Protein AF-A0A3S7UXQ5-F1 (afdb_monomer)

Sequence (73 aa):
MSGIDTIHGFTLEPGTWRGEDIFRPRGLVGDLVVSERFRDLAERHGLTNVRLTPTEQFVRDPSHLGPAPLPTP

Structure (mmCIF, N/CA/C/O backbone):
data_AF-A0A3S7UXQ5-F1
#
_entry.id   AF-A0A3S7UXQ5-F1
#
loop_
_atom_site.group_PDB
_atom_site.id
_atom_site.type_symbol
_atom_site.label_atom_id
_atom_site.label_alt_id
_atom_site.label_comp_id
_atom_site.label_asym_id
_atom_site.label_entity_id
_atom_site.label_seq_id
_atom_site.pdbx_PDB_ins_code
_atom_site.Cartn_x
_atom_site.Cartn_y
_atom_site.Cartn_z
_atom_site.occupancy
_atom_site.B_iso_or_equiv
_atom_site.auth_seq_id
_atom_site.auth_comp_id
_atom_site.auth_asym_id
_atom_site.auth_atom_id
_atom_site.pdbx_PDB_model_num
ATOM 1 N N . MET A 1 1 ? 19.179 -5.889 -19.579 1.00 41.78 1 MET A N 1
ATOM 2 C CA . MET A 1 1 ? 18.062 -5.430 -18.726 1.00 41.78 1 MET A CA 1
ATOM 3 C C . MET A 1 1 ? 18.703 -4.848 -17.485 1.00 41.78 1 MET A C 1
ATOM 5 O O . MET A 1 1 ? 19.381 -5.612 -16.809 1.00 41.78 1 MET A O 1
ATOM 9 N N . SER A 1 2 ? 18.636 -3.530 -17.253 1.00 52.50 2 SER A N 1
ATOM 10 C CA . SER A 1 2 ? 19.194 -2.997 -16.003 1.00 52.50 2 SER A CA 1
ATOM 11 C C . SER A 1 2 ? 18.386 -3.590 -14.852 1.00 52.50 2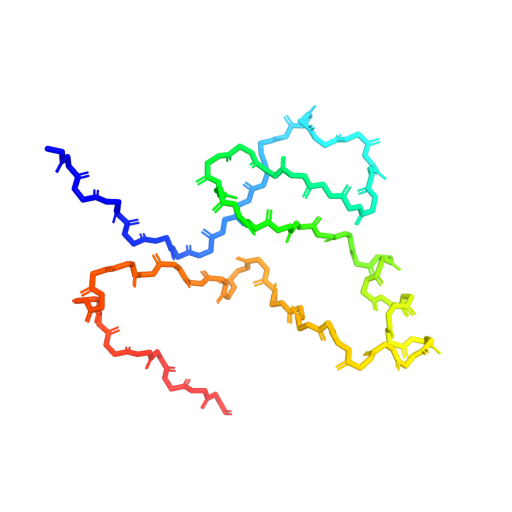 SER A C 1
ATOM 13 O O . SER A 1 2 ? 17.165 -3.736 -14.966 1.00 52.50 2 SER A O 1
ATOM 15 N N . GLY A 1 3 ? 19.079 -4.042 -13.808 1.00 61.09 3 GLY A N 1
ATOM 16 C CA . GLY A 1 3 ? 18.422 -4.515 -12.599 1.00 61.09 3 GLY A CA 1
ATOM 17 C C . GLY A 1 3 ? 17.480 -3.431 -12.090 1.00 61.09 3 GLY A C 1
ATOM 18 O O . GLY A 1 3 ? 17.732 -2.243 -12.279 1.00 61.09 3 GLY A O 1
ATOM 19 N N . ILE A 1 4 ? 16.357 -3.844 -11.518 1.00 65.94 4 ILE A N 1
ATOM 20 C CA . ILE A 1 4 ? 15.511 -2.921 -10.772 1.00 65.94 4 ILE A CA 1
ATOM 21 C C . ILE A 1 4 ? 16.346 -2.445 -9.584 1.00 65.94 4 ILE A C 1
ATOM 23 O O . ILE A 1 4 ? 16.774 -3.277 -8.784 1.00 65.94 4 ILE A O 1
ATOM 27 N N . ASP A 1 5 ? 16.582 -1.140 -9.500 1.00 72.31 5 ASP A N 1
ATOM 28 C CA . ASP A 1 5 ? 17.282 -0.541 -8.369 1.00 72.31 5 ASP A CA 1
ATOM 29 C C . ASP A 1 5 ? 16.497 -0.770 -7.073 1.00 72.31 5 ASP A C 1
ATOM 31 O O . ASP A 1 5 ? 15.259 -0.795 -7.070 1.00 72.31 5 ASP A O 1
ATOM 35 N N . THR A 1 6 ? 17.220 -0.939 -5.966 1.00 80.06 6 THR A N 1
ATOM 36 C CA . THR A 1 6 ? 16.602 -1.064 -4.647 1.00 80.06 6 THR A CA 1
ATOM 37 C C . THR A 1 6 ? 15.818 0.201 -4.316 1.00 80.06 6 THR A C 1
ATOM 39 O O . THR A 1 6 ? 16.339 1.312 -4.400 1.00 80.06 6 THR A O 1
ATOM 42 N N . ILE A 1 7 ? 14.562 0.032 -3.910 1.00 84.75 7 ILE A N 1
ATOM 43 C CA . ILE A 1 7 ? 13.695 1.135 -3.491 1.00 84.75 7 ILE A CA 1
ATOM 44 C C . ILE A 1 7 ? 13.744 1.230 -1.968 1.00 84.75 7 ILE A C 1
ATOM 46 O O . ILE A 1 7 ? 13.472 0.236 -1.296 1.00 84.75 7 ILE A O 1
ATOM 50 N N . HIS A 1 8 ? 14.061 2.417 -1.447 1.00 87.25 8 HIS A N 1
ATOM 51 C CA . HIS A 1 8 ? 14.038 2.748 -0.020 1.00 87.25 8 HIS A CA 1
ATOM 52 C C . HIS A 1 8 ? 13.009 3.843 0.237 1.00 87.25 8 HIS A C 1
ATOM 54 O O . HIS A 1 8 ? 13.270 5.029 0.038 1.00 87.25 8 HIS A O 1
ATOM 60 N N . GLY A 1 9 ? 11.829 3.415 0.660 1.00 89.94 9 GLY A N 1
ATOM 61 C CA . GLY A 1 9 ? 10.648 4.244 0.771 1.00 89.94 9 GLY A CA 1
ATOM 62 C C . GLY A 1 9 ? 10.201 4.848 -0.560 1.00 89.94 9 GLY A C 1
ATOM 63 O O . GLY A 1 9 ? 10.863 4.739 -1.595 1.00 89.94 9 GLY A O 1
ATOM 64 N N . PHE A 1 10 ? 9.033 5.478 -0.553 1.00 89.88 10 PHE A N 1
ATOM 65 C CA . PHE A 1 10 ? 8.552 6.257 -1.691 1.00 89.88 10 PHE A CA 1
ATOM 66 C C . PHE A 1 10 ? 7.525 7.294 -1.240 1.00 89.88 10 PHE A C 1
ATOM 68 O O . PHE A 1 10 ? 6.965 7.212 -0.150 1.00 89.88 10 PHE A O 1
ATOM 75 N N . THR A 1 11 ? 7.260 8.263 -2.110 1.00 90.50 11 THR A N 1
ATOM 76 C CA . THR A 1 11 ? 6.159 9.215 -1.958 1.00 90.50 11 THR A CA 1
ATOM 77 C C . THR A 1 11 ? 5.348 9.278 -3.245 1.00 90.50 11 THR A C 1
ATOM 79 O O . THR A 1 11 ? 5.801 8.827 -4.301 1.00 90.50 11 THR A O 1
ATOM 82 N N . LEU A 1 12 ? 4.144 9.834 -3.163 1.00 88.31 12 LEU A N 1
ATOM 83 C CA . LEU A 1 12 ? 3.321 10.094 -4.337 1.00 88.31 12 LEU A CA 1
ATOM 84 C C . LEU A 1 12 ? 3.663 11.453 -4.921 1.00 88.31 12 LEU A C 1
ATOM 86 O O . LEU A 1 12 ? 3.833 12.436 -4.203 1.00 88.31 12 LEU A O 1
ATOM 90 N N . GLU A 1 13 ? 3.703 11.514 -6.246 1.00 89.19 13 GLU A N 1
ATOM 91 C CA . GLU A 1 13 ? 3.799 12.784 -6.9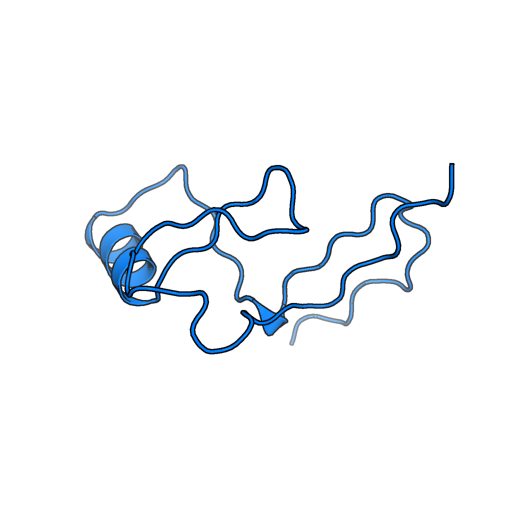51 1.00 89.19 13 GLU A CA 1
ATOM 92 C C . GLU A 1 13 ? 2.566 13.648 -6.606 1.00 89.19 13 GLU A C 1
ATOM 94 O O . GLU A 1 13 ? 1.428 13.175 -6.756 1.00 89.19 13 GLU A O 1
ATOM 99 N N . PRO A 1 14 ? 2.745 14.894 -6.129 1.00 89.69 14 PRO A N 1
ATOM 100 C CA . PRO A 1 14 ? 1.627 15.758 -5.766 1.00 89.69 14 PRO A CA 1
ATOM 101 C C . PRO A 1 14 ? 0.613 15.909 -6.906 1.00 89.69 14 PRO A C 1
ATOM 103 O O . PRO A 1 14 ? 0.977 16.051 -8.069 1.00 89.69 14 PRO A O 1
ATOM 106 N N . GLY A 1 15 ? -0.679 15.864 -6.577 1.00 88.38 15 GLY A N 1
ATOM 107 C CA . GLY A 1 15 ? -1.763 15.966 -7.563 1.00 88.38 15 GLY A CA 1
ATOM 108 C C . GLY A 1 15 ? -2.056 14.683 -8.352 1.00 88.38 15 GLY A C 1
ATOM 109 O O . GLY A 1 15 ? -3.018 14.659 -9.118 1.00 88.38 15 GLY A O 1
ATOM 110 N N . THR A 1 16 ? -1.288 13.602 -8.159 1.00 86.56 16 THR A N 1
ATOM 111 C CA . THR A 1 16 ? -1.599 12.297 -8.778 1.00 86.56 16 THR A CA 1
ATOM 112 C C . THR A 1 16 ? -2.592 11.462 -7.973 1.00 86.56 16 THR A C 1
ATOM 114 O O . THR A 1 16 ? -3.246 10.585 -8.536 1.00 86.56 16 THR A O 1
ATOM 117 N N . TRP A 1 17 ? -2.748 11.763 -6.683 1.00 87.25 17 TRP A N 1
ATOM 118 C CA . TRP A 1 17 ? -3.742 11.145 -5.810 1.00 87.25 17 TRP A CA 1
ATOM 119 C C . TRP A 1 17 ? -5.044 11.946 -5.815 1.00 87.25 17 TRP A C 1
ATOM 121 O O . TRP A 1 17 ? -5.016 13.174 -5.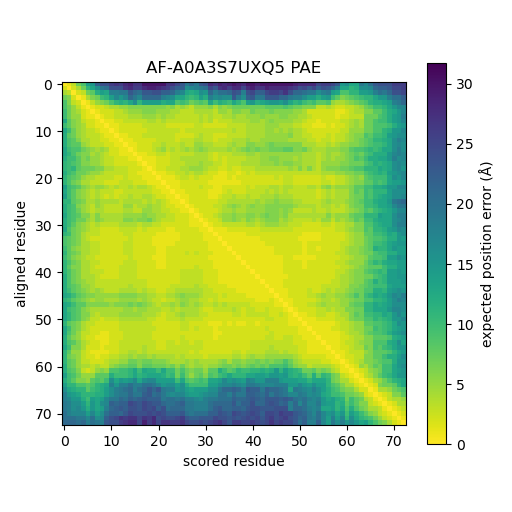723 1.00 87.25 17 TRP A O 1
ATOM 131 N N . ARG A 1 18 ? -6.191 11.265 -5.904 1.00 89.31 18 ARG A N 1
ATOM 132 C CA . ARG A 1 18 ? -7.519 11.899 -5.952 1.00 89.31 18 ARG A CA 1
ATOM 133 C C . ARG A 1 18 ? -8.345 11.616 -4.696 1.00 89.31 18 ARG A C 1
ATOM 135 O O . ARG A 1 18 ? -9.547 11.865 -4.689 1.00 89.31 18 ARG A O 1
ATOM 142 N N . GLY A 1 19 ? -7.703 11.121 -3.636 1.00 89.81 19 GLY A N 1
ATOM 143 C CA . GLY A 1 19 ? -8.343 10.800 -2.360 1.00 89.81 19 GLY A CA 1
ATOM 144 C C . GLY A 1 19 ? -8.872 9.367 -2.262 1.00 89.81 19 GLY A C 1
ATOM 145 O O . GLY A 1 19 ? -9.649 9.066 -1.358 1.00 89.81 19 GLY A O 1
ATOM 146 N N . GLU A 1 20 ? -8.479 8.471 -3.171 1.00 93.50 20 GLU A N 1
ATOM 147 C CA . GLU A 1 20 ? -8.825 7.053 -3.089 1.00 93.50 20 GLU A CA 1
ATOM 148 C C . GLU A 1 20 ? -8.151 6.376 -1.886 1.00 93.50 20 GLU A C 1
ATOM 150 O O . GLU A 1 20 ? -6.981 6.620 -1.597 1.00 93.50 20 GLU A O 1
ATOM 155 N N . ASP A 1 21 ? -8.865 5.471 -1.213 1.00 95.06 21 ASP A N 1
ATOM 156 C CA . ASP A 1 21 ? -8.325 4.718 -0.071 1.00 95.06 21 ASP A CA 1
ATOM 157 C C . ASP A 1 21 ? -7.397 3.571 -0.463 1.00 95.06 21 ASP A C 1
ATOM 159 O O . ASP A 1 21 ? -6.595 3.135 0.354 1.00 95.06 21 ASP A O 1
ATOM 163 N N . ILE A 1 22 ? -7.541 3.051 -1.681 1.00 94.12 22 ILE A N 1
ATOM 164 C CA . ILE A 1 22 ? -6.725 1.973 -2.235 1.00 94.12 22 ILE A CA 1
ATOM 165 C C . ILE A 1 22 ? -6.327 2.408 -3.633 1.00 94.12 22 ILE A C 1
ATOM 167 O O . ILE A 1 22 ? -7.191 2.671 -4.473 1.00 94.12 22 ILE A O 1
ATOM 171 N N . PHE A 1 23 ? -5.030 2.453 -3.904 1.00 91.50 23 PHE A N 1
ATOM 172 C CA . PHE A 1 23 ? -4.525 2.897 -5.190 1.00 91.50 23 PHE A CA 1
ATOM 173 C C . PHE A 1 23 ? -3.332 2.068 -5.663 1.00 91.50 23 PHE A C 1
ATOM 175 O O . PHE A 1 23 ? -2.631 1.409 -4.893 1.00 91.50 23 PHE A O 1
ATOM 182 N N . ARG A 1 24 ? -3.129 2.095 -6.983 1.00 89.94 24 ARG A N 1
ATOM 183 C CA . ARG A 1 24 ? -2.021 1.431 -7.671 1.00 89.94 24 ARG A CA 1
ATOM 184 C C . ARG A 1 24 ? -1.011 2.491 -8.109 1.00 89.94 24 ARG A C 1
ATOM 186 O O . ARG A 1 24 ? -1.275 3.181 -9.097 1.00 89.94 24 ARG A O 1
ATOM 193 N N . PRO A 1 25 ? 0.104 2.673 -7.387 1.00 87.69 25 PRO A N 1
ATOM 194 C CA . PRO A 1 25 ? 1.139 3.625 -7.782 1.00 87.69 25 PRO A CA 1
ATOM 195 C C . PRO A 1 25 ? 1.810 3.219 -9.103 1.00 87.69 25 PRO A C 1
ATOM 197 O O . PRO A 1 25 ? 1.990 2.039 -9.411 1.00 87.69 25 PRO A O 1
ATOM 200 N N . ARG A 1 26 ? 2.250 4.214 -9.881 1.00 84.56 26 ARG A N 1
ATOM 201 C CA . ARG A 1 26 ? 3.163 3.978 -11.009 1.00 84.56 26 ARG A CA 1
ATOM 202 C C . ARG A 1 26 ? 4.560 3.665 -10.460 1.00 84.56 26 ARG A C 1
ATOM 204 O O . ARG A 1 26 ? 5.014 4.343 -9.549 1.00 84.56 26 ARG A O 1
ATOM 211 N N . GLY A 1 27 ? 5.246 2.670 -11.024 1.00 82.06 27 GLY A N 1
ATOM 212 C CA . GLY A 1 27 ? 6.623 2.312 -10.641 1.00 82.06 27 GLY A CA 1
ATOM 213 C C . GLY A 1 27 ? 6.759 1.235 -9.555 1.00 82.06 27 GLY A C 1
ATOM 214 O O . GLY A 1 27 ? 7.848 0.692 -9.394 1.00 82.06 27 GLY A O 1
ATOM 215 N N . LEU A 1 28 ? 5.667 0.847 -8.884 1.00 84.81 28 LEU A N 1
ATOM 216 C CA . LEU A 1 28 ? 5.641 -0.234 -7.884 1.00 84.81 28 LEU A CA 1
ATOM 217 C C . LEU A 1 28 ? 4.679 -1.342 -8.331 1.00 84.81 28 LEU A C 1
ATOM 219 O O . LEU A 1 28 ? 3.565 -1.499 -7.836 1.00 84.81 28 LEU A O 1
ATOM 223 N N . VAL A 1 29 ? 5.082 -2.064 -9.378 1.00 82.12 29 VAL A N 1
ATOM 224 C CA . VAL A 1 29 ? 4.259 -3.131 -9.960 1.00 82.12 29 VAL A CA 1
ATOM 225 C C . VAL A 1 29 ? 4.073 -4.254 -8.942 1.00 82.12 29 VAL A C 1
ATOM 227 O O . VAL A 1 29 ? 5.050 -4.857 -8.507 1.00 82.12 29 VAL A O 1
ATOM 230 N N . GLY A 1 30 ? 2.814 -4.573 -8.640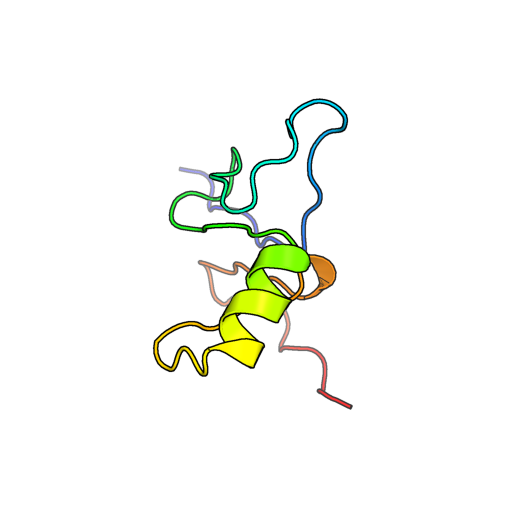 1.00 84.94 30 GLY A N 1
ATOM 231 C CA . GLY A 1 30 ?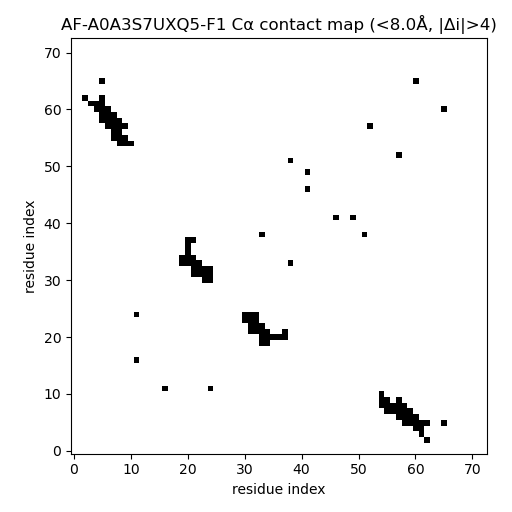 2.442 -5.621 -7.685 1.00 84.94 30 GLY A CA 1
ATOM 232 C C . GLY A 1 30 ? 2.113 -5.095 -6.289 1.00 84.94 30 GLY A C 1
ATOM 233 O O . GLY A 1 30 ? 1.501 -5.826 -5.515 1.00 84.94 30 GLY A O 1
ATOM 234 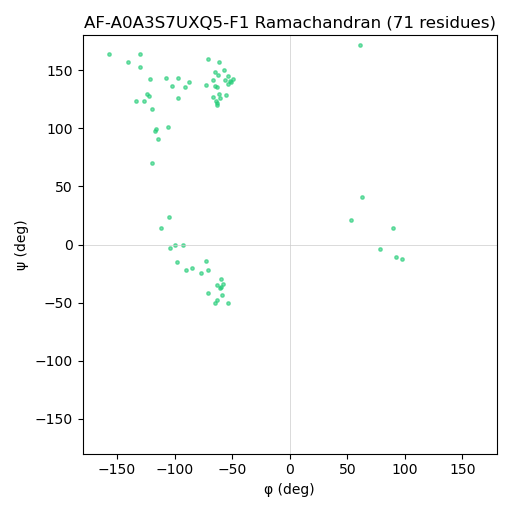N N . ASP A 1 31 ? 2.423 -3.830 -6.005 1.00 88.81 31 ASP A N 1
ATOM 235 C CA . ASP A 1 31 ? 2.139 -3.207 -4.719 1.00 88.81 31 ASP A CA 1
ATOM 236 C C . ASP A 1 31 ? 0.833 -2.402 -4.761 1.00 88.81 31 ASP A C 1
ATOM 238 O O . ASP A 1 31 ? 0.480 -1.756 -5.756 1.00 88.81 31 ASP A O 1
ATOM 242 N N . LEU A 1 32 ? 0.100 -2.451 -3.649 1.00 92.56 32 LEU A N 1
ATOM 243 C CA . LEU A 1 32 ? -1.018 -1.560 -3.367 1.00 92.56 32 LEU A CA 1
ATOM 244 C C . LEU A 1 32 ? -0.591 -0.587 -2.288 1.00 92.56 32 LEU A C 1
ATOM 246 O O . LEU A 1 32 ? 0.089 -0.958 -1.334 1.00 92.56 32 LEU A O 1
ATOM 250 N N . VAL A 1 33 ? -1.056 0.644 -2.415 1.00 93.19 33 VAL A N 1
ATOM 251 C CA . VAL A 1 33 ? -0.859 1.654 -1.389 1.00 93.19 33 VAL A CA 1
ATOM 252 C C . VAL A 1 33 ? -2.225 2.128 -0.946 1.00 93.19 33 VAL A C 1
ATOM 254 O O . VAL A 1 33 ? -3.175 2.182 -1.734 1.00 93.19 33 VAL A O 1
ATOM 257 N N . VAL A 1 34 ? -2.333 2.384 0.348 1.00 95.44 34 VAL A N 1
ATOM 258 C CA . VAL A 1 34 ? -3.605 2.653 0.998 1.00 95.44 34 VAL A CA 1
ATOM 259 C C . VAL A 1 34 ? -3.516 3.910 1.842 1.00 95.44 34 VAL A C 1
ATOM 261 O O . VAL A 1 34 ? -2.439 4.277 2.310 1.00 95.44 34 VAL A O 1
ATOM 264 N N . SER A 1 35 ? -4.650 4.575 2.030 1.00 95.31 35 SER A N 1
ATOM 265 C CA . SER A 1 35 ? -4.751 5.710 2.943 1.00 95.31 35 SER A CA 1
ATOM 266 C C . SER A 1 35 ? -4.666 5.252 4.405 1.00 95.31 35 SER A C 1
ATOM 268 O O . SER A 1 35 ? -4.985 4.106 4.740 1.00 95.31 35 SER A O 1
ATOM 270 N N . GLU A 1 36 ? -4.328 6.170 5.312 1.00 95.25 36 GLU A N 1
ATOM 271 C CA . GLU A 1 36 ? -4.438 5.924 6.759 1.00 95.25 36 GLU A CA 1
ATOM 272 C C . GLU A 1 36 ? -5.878 5.569 7.164 1.00 95.25 36 GLU A C 1
ATOM 274 O O . GLU A 1 36 ? -6.101 4.679 7.978 1.00 95.25 36 GLU A O 1
ATOM 279 N N . ARG A 1 37 ? -6.882 6.153 6.496 1.00 96.25 37 ARG A N 1
ATOM 280 C CA . ARG A 1 37 ? -8.295 5.820 6.728 1.00 96.25 37 ARG A CA 1
ATOM 281 C C . ARG A 1 37 ? -8.608 4.347 6.444 1.00 96.25 37 ARG A C 1
ATOM 283 O O . ARG A 1 37 ? -9.419 3.749 7.158 1.00 96.25 37 ARG A O 1
ATOM 290 N N . PHE A 1 38 ? -7.988 3.759 5.418 1.00 96.31 38 PHE A N 1
ATOM 291 C CA . PHE A 1 38 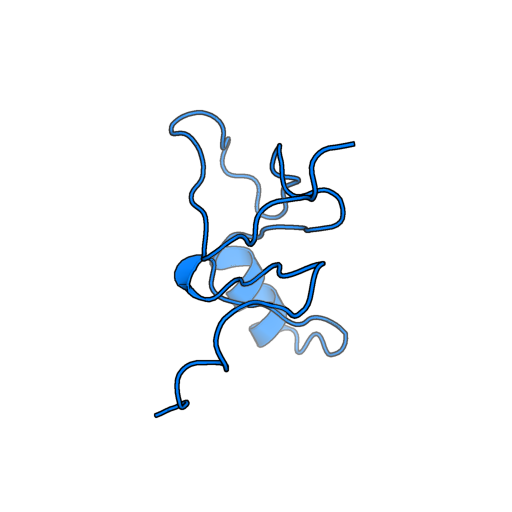? -8.107 2.327 5.142 1.00 96.31 38 PHE A CA 1
ATOM 292 C C . PHE A 1 38 ? -7.376 1.488 6.185 1.00 96.31 38 PHE A C 1
ATOM 294 O O . PHE A 1 38 ? -7.918 0.475 6.625 1.00 96.31 38 PHE A O 1
ATOM 301 N N . ARG A 1 39 ? -6.175 1.906 6.605 1.00 96.19 39 ARG A N 1
ATOM 302 C CA . ARG A 1 39 ? -5.452 1.251 7.702 1.00 96.19 39 ARG A CA 1
ATOM 303 C C . ARG A 1 39 ? -6.333 1.164 8.947 1.00 96.19 39 ARG A C 1
ATOM 305 O O . ARG A 1 39 ? -6.526 0.069 9.468 1.00 96.19 39 ARG A O 1
ATOM 312 N N . ASP A 1 40 ? -6.934 2.275 9.361 1.00 97.06 40 ASP A N 1
ATOM 313 C CA . ASP A 1 40 ? -7.794 2.294 10.543 1.00 97.06 40 ASP A CA 1
ATOM 314 C C . ASP A 1 40 ? -9.025 1.396 10.360 1.00 97.06 40 ASP A C 1
ATOM 316 O O . ASP A 1 40 ? -9.501 0.777 11.307 1.00 97.06 40 ASP A O 1
ATOM 320 N N . LEU A 1 41 ? -9.572 1.312 9.142 1.00 96.31 41 LEU A N 1
ATOM 321 C CA . LEU A 1 41 ? -10.660 0.387 8.822 1.00 96.31 41 LEU A CA 1
ATOM 322 C C . LEU A 1 41 ? -10.204 -1.067 8.987 1.00 96.31 41 LEU A C 1
ATOM 324 O O . LEU A 1 41 ? -10.900 -1.845 9.637 1.00 96.31 41 LEU A O 1
ATOM 328 N N . ALA A 1 42 ? -9.043 -1.427 8.443 1.00 95.94 42 ALA A N 1
ATOM 329 C CA . ALA A 1 42 ? -8.492 -2.772 8.553 1.00 95.94 42 ALA A CA 1
ATOM 330 C C . ALA A 1 42 ? -8.276 -3.183 10.016 1.00 95.94 42 ALA A C 1
ATOM 332 O O . ALA A 1 42 ? -8.658 -4.290 10.399 1.00 95.94 42 ALA A O 1
ATOM 333 N N . GLU A 1 43 ? -7.745 -2.272 10.833 1.00 95.62 43 GLU A N 1
ATOM 334 C CA . GLU A 1 43 ? -7.556 -2.471 12.272 1.00 95.62 43 GLU A CA 1
ATOM 335 C C . GLU A 1 43 ? -8.903 -2.613 13.000 1.00 95.62 43 GLU A C 1
ATOM 337 O O . GLU A 1 43 ? -9.122 -3.599 13.704 1.00 95.62 43 GLU A O 1
ATOM 342 N N . ARG A 1 44 ? -9.853 -1.692 12.775 1.00 97.56 44 ARG A N 1
ATOM 343 C CA . ARG A 1 44 ? -11.187 -1.732 13.410 1.00 97.56 44 ARG A CA 1
ATOM 344 C C . ARG A 1 44 ? -11.972 -2.999 13.089 1.00 97.56 44 ARG A C 1
ATOM 346 O O . ARG A 1 44 ? -12.721 -3.476 13.937 1.00 97.56 44 ARG A O 1
ATOM 353 N N . HIS A 1 45 ? -11.847 -3.515 11.870 1.00 97.19 45 HIS A N 1
ATOM 354 C CA . HIS A 1 45 ? -12.565 -4.711 11.427 1.00 97.19 45 HIS A CA 1
ATOM 355 C C . HIS A 1 45 ? -11.776 -6.011 11.626 1.00 97.19 45 HIS A C 1
ATOM 357 O O . HIS A 1 45 ? -12.300 -7.080 11.316 1.00 97.19 45 HIS A O 1
ATOM 363 N N . GLY A 1 46 ? -10.547 -5.945 12.148 1.00 96.12 46 GLY A 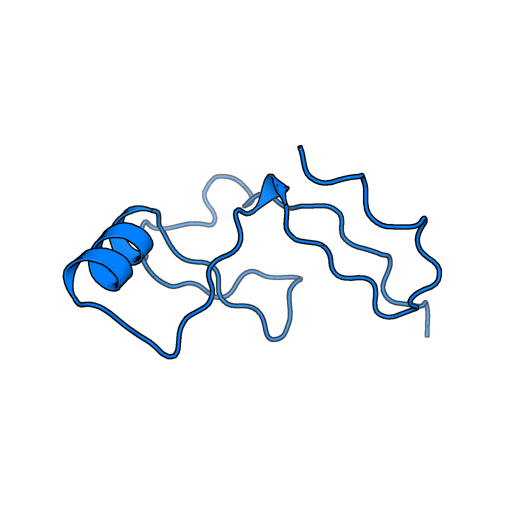N 1
ATOM 364 C CA . GLY A 1 46 ? -9.730 -7.125 12.427 1.00 96.12 46 GLY A CA 1
ATOM 365 C C . GLY A 1 46 ? -9.372 -7.929 11.176 1.00 96.12 46 GLY A C 1
ATOM 366 O O . GLY A 1 46 ? -9.422 -9.158 11.207 1.00 96.12 46 GLY A O 1
ATOM 367 N N . LEU A 1 47 ? -9.040 -7.264 10.062 1.00 96.19 47 LEU A N 1
ATOM 368 C CA . LEU A 1 47 ? -8.596 -7.952 8.845 1.00 96.19 47 LEU A CA 1
ATOM 369 C C . LEU A 1 47 ? -7.287 -8.706 9.112 1.00 96.19 47 LEU A C 1
ATOM 371 O O . LEU A 1 47 ? -6.278 -8.113 9.480 1.00 96.19 47 LEU A O 1
ATOM 375 N N . THR A 1 48 ? -7.292 -10.020 8.895 1.00 93.12 48 THR A N 1
ATOM 376 C CA . THR A 1 48 ? -6.166 -10.903 9.250 1.00 93.12 48 THR A CA 1
ATOM 377 C C . THR A 1 48 ? -5.234 -11.228 8.084 1.00 93.12 48 THR A C 1
ATOM 379 O O . THR A 1 48 ? -4.124 -11.705 8.297 1.00 93.12 48 THR A O 1
ATOM 382 N N . ASN A 1 49 ? -5.655 -10.965 6.846 1.00 93.19 49 ASN A N 1
ATOM 383 C CA . ASN A 1 49 ? -4.908 -11.260 5.619 1.00 93.19 49 ASN A CA 1
ATOM 384 C C . ASN A 1 49 ? -4.276 -10.009 4.983 1.00 93.19 49 ASN A C 1
ATOM 386 O O . ASN A 1 49 ? -4.014 -9.990 3.781 1.00 93.19 49 ASN A O 1
ATOM 390 N N . VAL A 1 50 ? -4.046 -8.964 5.779 1.00 91.44 50 VAL A N 1
ATOM 391 C CA . VAL A 1 50 ? -3.475 -7.691 5.333 1.00 91.44 50 VAL A CA 1
ATOM 392 C C . VAL A 1 50 ? -2.236 -7.384 6.165 1.00 91.44 50 VAL A C 1
ATOM 394 O O . VAL A 1 50 ? -2.279 -7.404 7.392 1.00 91.44 50 VAL A O 1
ATOM 397 N N . ARG A 1 51 ? -1.130 -7.060 5.492 1.00 91.12 51 ARG A N 1
ATOM 398 C CA . ARG A 1 51 ? 0.071 -6.501 6.117 1.00 91.12 51 ARG A CA 1
ATOM 399 C C . ARG A 1 51 ? 0.332 -5.135 5.505 1.00 91.12 51 ARG A C 1
ATOM 401 O O . ARG A 1 51 ? 0.583 -5.045 4.308 1.00 91.12 51 ARG A O 1
ATOM 408 N N . LEU A 1 52 ? 0.262 -4.094 6.327 1.00 94.06 52 LEU A N 1
ATOM 409 C CA . LEU A 1 52 ? 0.552 -2.725 5.915 1.00 94.06 52 LEU A CA 1
ATOM 410 C C . LEU A 1 52 ? 1.947 -2.336 6.399 1.00 94.06 52 LEU A C 1
ATOM 412 O O . LEU A 1 52 ? 2.327 -2.631 7.532 1.00 94.06 52 LEU A O 1
ATOM 416 N N . THR A 1 53 ? 2.707 -1.680 5.532 1.00 93.94 53 THR A N 1
ATOM 417 C CA . THR A 1 53 ? 4.032 -1.141 5.837 1.00 93.94 53 THR A CA 1
ATOM 418 C C . THR A 1 53 ? 3.988 0.358 5.567 1.00 93.94 53 THR A C 1
ATOM 420 O O . THR A 1 53 ? 3.547 0.734 4.479 1.00 93.94 53 THR A O 1
ATOM 423 N N . PRO A 1 54 ? 4.397 1.213 6.525 1.00 94.56 54 PRO A N 1
ATOM 424 C CA . PRO A 1 54 ? 4.532 2.643 6.273 1.00 94.56 54 PRO A CA 1
ATOM 425 C C . PRO A 1 54 ? 5.389 2.896 5.034 1.00 94.56 54 PRO A C 1
ATOM 427 O O . PRO A 1 54 ? 6.383 2.200 4.810 1.00 94.56 54 PRO A O 1
ATOM 430 N N . THR A 1 55 ? 5.013 3.882 4.227 1.00 92.44 55 THR A N 1
ATOM 431 C CA . THR A 1 55 ? 5.669 4.162 2.946 1.00 92.44 55 THR A CA 1
ATOM 432 C C . THR A 1 55 ? 7.147 4.497 3.104 1.00 92.44 55 THR A C 1
ATOM 434 O O . THR A 1 55 ? 7.942 4.140 2.245 1.00 92.44 55 THR A O 1
ATOM 437 N N . GLU A 1 56 ? 7.542 5.088 4.230 1.00 90.81 56 GLU A N 1
ATOM 438 C CA . GLU A 1 56 ? 8.924 5.439 4.583 1.00 90.81 56 GLU A CA 1
ATOM 439 C C . GLU A 1 56 ? 9.775 4.202 4.902 1.00 90.81 56 GLU A C 1
ATOM 441 O O . GLU A 1 56 ? 10.999 4.251 4.836 1.00 90.81 56 GLU A O 1
ATOM 446 N N . GLN A 1 57 ? 9.126 3.092 5.259 1.00 90.69 57 GLN A N 1
ATOM 447 C CA . GLN A 1 57 ? 9.757 1.834 5.663 1.00 90.69 57 GLN A CA 1
ATOM 448 C C . GLN A 1 57 ? 9.700 0.770 4.561 1.00 90.69 57 GLN A C 1
ATOM 450 O O . GLN A 1 57 ? 10.213 -0.335 4.740 1.00 90.69 57 GLN A O 1
ATOM 455 N N . PHE A 1 58 ? 9.060 1.068 3.429 1.00 88.69 58 PHE A N 1
ATOM 456 C CA . PHE A 1 58 ? 8.971 0.136 2.315 1.00 88.69 58 PHE A CA 1
ATOM 457 C C . PHE A 1 58 ? 10.356 -0.097 1.703 1.00 88.69 58 PHE A C 1
ATOM 459 O O . PHE A 1 58 ? 11.035 0.851 1.317 1.00 88.69 58 PHE A O 1
ATOM 466 N N . VAL A 1 59 ? 10.766 -1.361 1.580 1.00 87.00 59 VAL A N 1
ATOM 467 C CA . VAL A 1 59 ? 12.007 -1.732 0.894 1.00 87.00 59 VAL A CA 1
ATOM 468 C C . VAL A 1 59 ? 11.708 -2.779 -0.164 1.00 87.00 59 VAL A C 1
ATOM 470 O O . VAL A 1 59 ? 11.193 -3.854 0.144 1.00 87.00 59 VAL A O 1
ATOM 473 N N . ARG A 1 60 ? 12.078 -2.481 -1.409 1.00 82.44 60 ARG A N 1
ATOM 474 C CA . ARG A 1 60 ? 12.057 -3.443 -2.512 1.00 82.44 60 ARG A CA 1
ATOM 475 C C . ARG A 1 60 ? 13.479 -3.652 -3.000 1.00 82.44 60 ARG A C 1
ATOM 477 O O . ARG A 1 60 ? 13.976 -2.843 -3.772 1.00 82.44 60 ARG A O 1
ATOM 484 N N . ASP A 1 61 ? 14.101 -4.739 -2.558 1.00 81.12 61 ASP A N 1
ATOM 485 C CA . ASP A 1 61 ? 15.426 -5.177 -3.007 1.00 81.12 61 ASP A CA 1
ATOM 486 C C . ASP A 1 61 ? 15.304 -6.512 -3.761 1.00 81.12 61 ASP A C 1
ATOM 488 O O . ASP A 1 61 ? 15.345 -7.578 -3.144 1.00 81.12 61 ASP A O 1
ATOM 492 N N . PRO A 1 62 ?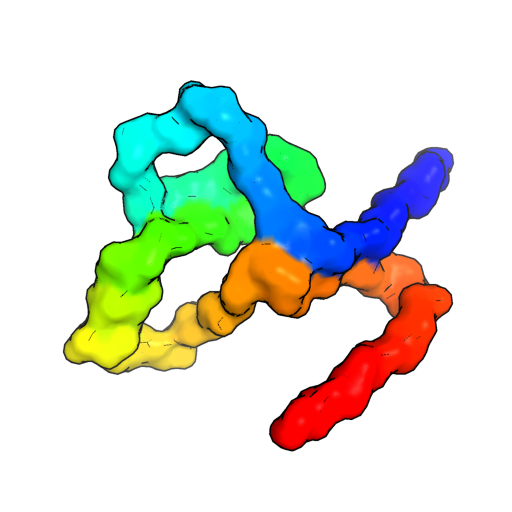 15.120 -6.486 -5.092 1.00 72.56 62 PRO A N 1
ATOM 493 C CA . PRO A 1 62 ? 15.014 -7.705 -5.890 1.00 72.56 62 PRO A CA 1
ATOM 494 C C . PRO A 1 62 ? 16.355 -8.431 -6.058 1.00 72.56 62 PRO A C 1
ATOM 496 O O . PRO A 1 62 ? 16.371 -9.578 -6.499 1.00 72.56 62 PRO A O 1
ATOM 499 N N . SER A 1 63 ? 17.474 -7.771 -5.750 1.00 74.81 63 SER A N 1
ATOM 500 C CA . SER A 1 63 ? 18.813 -8.348 -5.857 1.00 74.81 63 SER A CA 1
ATOM 501 C C . SER A 1 63 ? 19.257 -9.043 -4.569 1.00 74.81 63 SER A C 1
ATOM 503 O O . SER A 1 63 ? 20.131 -9.904 -4.618 1.00 74.81 63 SER A O 1
ATOM 505 N N . HIS A 1 64 ? 18.652 -8.685 -3.431 1.00 68.19 64 HIS A N 1
ATOM 506 C CA . HIS A 1 64 ? 19.105 -9.039 -2.082 1.00 68.19 64 HIS A CA 1
ATOM 507 C C . HIS A 1 64 ? 20.576 -8.665 -1.807 1.00 68.19 64 HIS A C 1
ATOM 509 O O . HIS A 1 64 ? 21.207 -9.243 -0.922 1.00 68.19 64 HIS A O 1
ATOM 515 N N . LEU A 1 65 ? 21.138 -7.726 -2.576 1.00 68.00 65 LEU A N 1
ATOM 516 C CA . LEU A 1 65 ? 22.516 -7.242 -2.438 1.00 68.00 65 LEU A CA 1
ATOM 517 C C . LEU A 1 65 ? 22.591 -5.917 -1.669 1.00 68.00 65 LEU A C 1
ATOM 519 O O . LEU A 1 65 ? 23.684 -5.375 -1.490 1.00 68.00 65 LEU A O 1
ATOM 523 N N . GLY A 1 66 ? 21.449 -5.375 -1.239 1.00 63.00 66 GLY A N 1
ATOM 524 C CA . GLY A 1 66 ? 21.395 -4.204 -0.381 1.00 63.00 66 GLY A CA 1
ATOM 525 C C . GLY A 1 66 ? 22.082 -4.453 0.968 1.00 63.00 66 GLY A C 1
ATOM 526 O O . GLY A 1 66 ? 22.232 -5.600 1.401 1.00 63.00 66 GLY A O 1
ATOM 527 N N . PRO A 1 67 ? 22.525 -3.389 1.658 1.00 64.50 67 PRO A N 1
ATOM 528 C CA . PRO A 1 67 ? 23.074 -3.519 3.003 1.00 64.50 67 PRO A CA 1
ATOM 529 C C . PRO A 1 67 ? 22.055 -4.190 3.937 1.00 64.50 67 PRO A C 1
ATOM 531 O O . PRO A 1 67 ? 20.845 -4.051 3.746 1.00 64.50 67 PRO A O 1
ATOM 534 N N . ALA A 1 68 ? 22.548 -4.918 4.947 1.00 63.50 68 ALA A N 1
ATOM 535 C CA . ALA A 1 68 ? 21.692 -5.578 5.933 1.00 63.50 68 ALA A CA 1
ATOM 536 C C . ALA A 1 68 ? 20.645 -4.590 6.500 1.00 63.50 68 ALA A C 1
ATOM 538 O O . ALA A 1 68 ? 20.980 -3.415 6.691 1.00 63.50 68 ALA A O 1
ATOM 539 N N . PRO A 1 69 ? 19.398 -5.035 6.769 1.00 63.56 69 PRO A N 1
ATOM 540 C CA . PRO A 1 69 ? 18.358 -4.171 7.319 1.00 63.56 69 PRO A CA 1
ATOM 541 C C . PRO A 1 69 ? 18.861 -3.419 8.553 1.00 63.56 69 PRO A C 1
ATOM 543 O O . PRO A 1 69 ? 19.568 -3.996 9.384 1.00 63.56 69 PRO A O 1
ATOM 546 N N . LEU A 1 70 ? 18.491 -2.141 8.679 1.00 55.84 70 LEU A N 1
ATOM 547 C CA . LEU A 1 70 ? 18.784 -1.379 9.892 1.00 55.84 70 LEU A CA 1
ATOM 548 C C . LEU A 1 70 ? 18.198 -2.118 11.110 1.00 55.84 70 LEU A C 1
ATOM 550 O O . LEU A 1 70 ? 17.100 -2.675 10.997 1.00 55.84 70 LEU A O 1
ATOM 554 N N . PRO A 1 71 ? 18.894 -2.137 12.263 1.00 50.19 71 PRO A N 1
ATOM 555 C CA . PRO A 1 71 ? 18.357 -2.736 13.476 1.00 50.19 71 PRO A CA 1
ATOM 556 C C . PRO A 1 71 ? 17.002 -2.108 13.801 1.00 50.19 71 PRO A C 1
ATOM 558 O O . PRO A 1 71 ? 16.879 -0.882 13.834 1.00 50.19 71 PRO A O 1
ATOM 561 N N . THR A 1 72 ? 15.984 -2.934 14.028 1.00 51.94 72 THR A N 1
ATOM 562 C CA . THR A 1 72 ? 14.729 -2.453 14.612 1.00 51.94 72 THR A CA 1
ATOM 563 C C . THR A 1 72 ? 14.997 -1.954 16.037 1.00 51.94 72 THR A C 1
ATOM 565 O O . THR A 1 72 ? 15.748 -2.630 16.747 1.00 51.94 72 THR A O 1
ATOM 568 N N . PRO A 1 73 ? 14.434 -0.798 16.442 1.00 56.66 73 PRO A N 1
ATOM 569 C CA . PRO A 1 73 ? 14.527 -0.312 17.818 1.00 56.66 73 PRO A CA 1
ATOM 570 C C . PRO A 1 73 ? 13.882 -1.273 18.823 1.00 56.66 73 PRO A C 1
ATOM 572 O O . PRO A 1 73 ? 12.961 -2.027 18.427 1.00 56.66 73 PRO A O 1
#

pLDDT: mean 84.02, std 13.68, range [41.78, 97.56]

Mean predicted aligned error: 7.13 Å

Foldseek 3Di:
DPPDDKDQFDDDDPPPDPPDQWDDDPPDPPDIDGDVVVVVVCVVVVPPPDDDDPRNHDIDDPPVPDDDDDDDD

Secondary structure (DSSP, 8-state):
-PPPPPEE---PPTTS--S-SEE--TT-TT--EE-HHHHHHHHHTT-SS-----GGG-EE-SSS-SPPPPPP-

Organism: NCBI:txid43

Solvent-accessible surface area (backbone atoms only — not comparable to full-atom values): 5107 Å² total; per-residue (Å²): 128,83,75,73,71,69,41,78,29,67,81,77,64,85,87,76,71,88,81,64,47,69,44,74,59,88,94,43,88,93,51,76,47,65,34,71,71,43,52,54,47,39,60,76,69,62,58,83,92,67,86,89,72,60,50,79,71,38,68,48,58,87,78,72,76,66,79,79,79,79,82,78,131

Radius of gyration: 14.36 Å; Cα contacts (8 Å, |Δi|>4): 57; chains: 1; bounding box: 36×27×36 Å